Protein AF-A0A354WD97-F1 (afdb_monomer)

Mean predicted aligned error: 3.51 Å

Sequence (63 aa):
MVLELSKFEQPVSREDLRQHLDLCSMDLINGLKSLQQRYLVSKIKADTILFNLSCIFKEYMIE

Radius of gyration: 11.03 Å; Cα contacts (8 Å, |Δi|>4): 61; chains: 1; bounding box: 23×23×30 Å

Solvent-accessible surface area (backbone atoms only — not comparable to full-atom values): 3856 Å² total; per-residue (Å²): 107,70,75,59,46,67,74,47,92,61,68,38,40,67,71,62,50,47,77,79,38,103,57,56,74,65,57,50,52,52,50,52,52,55,34,37,78,67,62,45,32,48,80,44,86,64,102,55,64,27,39,36,61,27,68,74,57,51,65,76,68,70,126

Foldseek 3Di:
DLVVLLVDPDWAALVVVCVVDPDDPVVSVVVQVVCVVVVQWDWDDDVGTTIHGDPVVSVVVDD

Nearest PDB structures (foldseek):
  2d1h-assembly1_B  TM=8.286E-01  e=9.205E-04  Sulfurisphaera tokodaii str. 7
  7wze-assembly1_A  TM=8.445E-01  e=1.494E-02  Bacillus subtilis subsp. subtilis str. 168
  6pco-assembly1_B  TM=8.216E-01  e=3.377E-02  Bordetella bronchiseptica
  3f23-assembly1_A  TM=7.774E-01  e=2.573E-02  Homo sapiens
  7c0i-assembly1_A  TM=8.867E-01  e=7.635E-02  Orthopoxvirus vaccinia

pLDDT: mean 89.86, std 7.05, range [53.78, 96.31]

Secondary structure (DSSP, 8-state):
-HHHHHT-SS-EEHHHHHHH----HHHHHHHHHHHHHTTSEEEEESSSEEEEE-HHHHHTT--

Structure (mmCIF,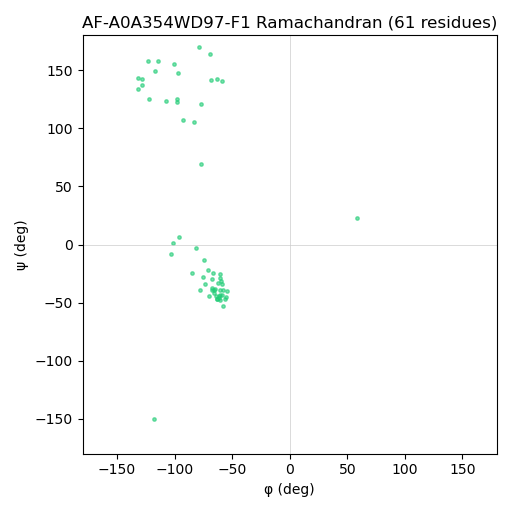 N/CA/C/O backbone):
data_AF-A0A354WD97-F1
#
_entry.id   AF-A0A354WD97-F1
#
loop_
_atom_site.group_PDB
_atom_site.id
_atom_site.type_symbol
_atom_site.label_atom_id
_atom_site.label_alt_id
_atom_site.label_comp_id
_atom_site.label_asym_id
_atom_site.label_entity_id
_atom_site.label_seq_id
_atom_site.pdbx_PDB_ins_code
_atom_site.Cartn_x
_atom_site.Cartn_y
_atom_site.Cartn_z
_atom_site.occupancy
_atom_site.B_iso_or_equiv
_atom_site.auth_seq_id
_atom_site.auth_comp_id
_atom_site.auth_asym_id
_atom_site.auth_atom_id
_atom_site.pdbx_PDB_model_num
ATOM 1 N N . MET A 1 1 ? 6.520 -3.421 -3.090 1.00 87.06 1 MET A N 1
ATOM 2 C CA . MET A 1 1 ? 5.374 -2.727 -2.450 1.00 87.06 1 MET A CA 1
ATOM 3 C C . MET A 1 1 ? 4.430 -2.113 -3.471 1.00 87.06 1 MET A C 1
ATOM 5 O O . MET A 1 1 ? 3.299 -2.555 -3.511 1.00 87.06 1 MET A O 1
ATOM 9 N N . VAL A 1 2 ? 4.853 -1.136 -4.285 1.00 90.06 2 VAL A N 1
ATOM 10 C CA . VAL A 1 2 ? 3.977 -0.524 -5.309 1.00 90.06 2 VAL A CA 1
ATOM 11 C C . VAL A 1 2 ? 3.401 -1.562 -6.274 1.00 90.06 2 VAL A C 1
ATOM 13 O O . VAL A 1 2 ? 2.197 -1.576 -6.479 1.00 90.06 2 VAL A O 1
ATOM 16 N N . LEU A 1 3 ? 4.248 -2.457 -6.792 1.00 89.19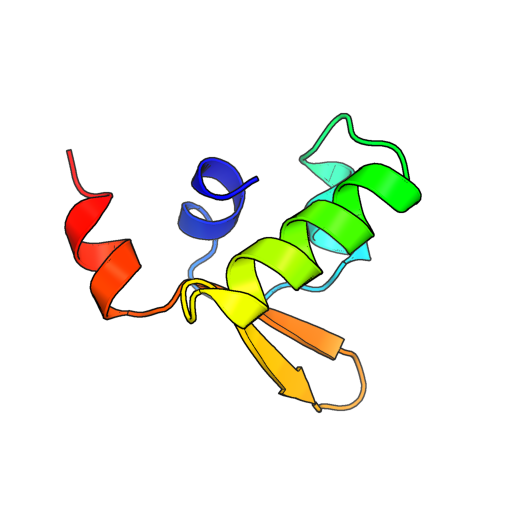 3 LEU A N 1
ATOM 17 C CA . LEU A 1 3 ? 3.814 -3.551 -7.664 1.00 89.19 3 LEU A CA 1
ATOM 18 C C . LEU A 1 3 ? 2.803 -4.488 -6.985 1.00 89.19 3 LEU A C 1
ATOM 20 O O . LEU A 1 3 ? 1.916 -5.003 -7.643 1.00 89.19 3 LEU A O 1
ATOM 24 N N . GLU A 1 4 ? 2.883 -4.674 -5.663 1.00 90.69 4 GLU A N 1
ATOM 25 C CA . GLU A 1 4 ? 1.872 -5.487 -4.975 1.00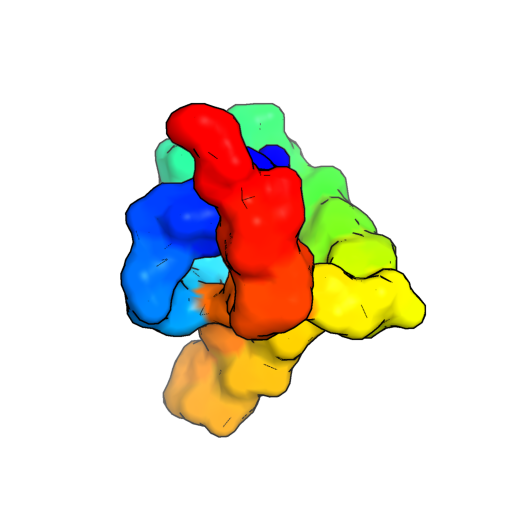 90.69 4 GLU A CA 1
ATOM 26 C C . GLU A 1 4 ? 0.590 -4.702 -4.764 1.00 90.69 4 GLU A C 1
ATOM 28 O O . GLU A 1 4 ? -0.485 -5.239 -4.976 1.00 90.69 4 GLU A O 1
ATOM 33 N N . LEU A 1 5 ? 0.684 -3.413 -4.432 1.00 91.38 5 LEU A N 1
ATOM 34 C CA . LEU A 1 5 ? -0.473 -2.523 -4.352 1.00 91.38 5 LEU A CA 1
ATOM 35 C C . LEU A 1 5 ? -1.243 -2.432 -5.678 1.00 91.38 5 LEU A C 1
ATOM 37 O O . LEU A 1 5 ? -2.461 -2.277 -5.639 1.00 91.38 5 LEU A O 1
ATOM 41 N N . SER A 1 6 ? -0.570 -2.514 -6.833 1.00 89.88 6 SER A N 1
ATOM 42 C CA . SER A 1 6 ? -1.241 -2.460 -8.140 1.00 89.88 6 SER A CA 1
ATOM 43 C C . SER A 1 6 ? -2.061 -3.715 -8.449 1.00 89.88 6 SER A C 1
ATOM 45 O O . SER A 1 6 ? -3.008 -3.623 -9.223 1.00 89.88 6 SER A O 1
ATOM 47 N N . LYS A 1 7 ? -1.771 -4.852 -7.802 1.00 89.88 7 LYS A N 1
ATOM 48 C CA . LYS A 1 7 ? -2.534 -6.105 -7.956 1.00 89.88 7 LYS A CA 1
ATOM 49 C C . LYS A 1 7 ? -3.896 -6.081 -7.258 1.00 89.88 7 LYS A C 1
ATOM 51 O O . LYS A 1 7 ? -4.713 -6.963 -7.502 1.00 89.88 7 LYS A O 1
ATOM 56 N N . PHE A 1 8 ? -4.151 -5.101 -6.390 1.00 90.19 8 PHE A N 1
ATOM 57 C CA . PHE A 1 8 ? -5.417 -4.985 -5.675 1.00 90.19 8 PHE A CA 1
ATOM 58 C C . PHE A 1 8 ? -6.361 -3.988 -6.358 1.00 90.19 8 PHE A C 1
ATOM 60 O O . PHE A 1 8 ? -6.066 -2.796 -6.520 1.00 90.19 8 PHE A O 1
ATOM 67 N N . GLU A 1 9 ? -7.547 -4.472 -6.719 1.00 88.19 9 GLU A N 1
ATOM 68 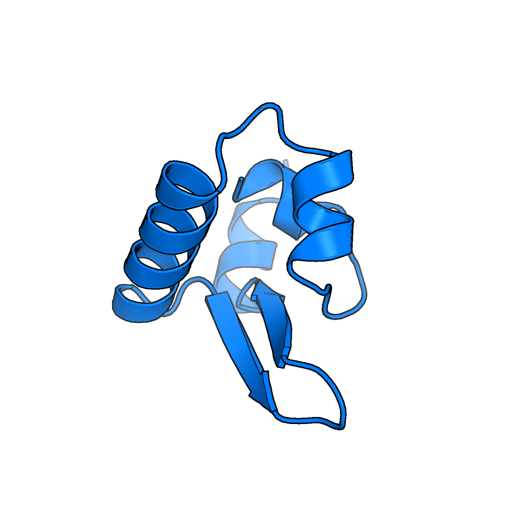C CA . GLU A 1 9 ? -8.634 -3.628 -7.227 1.00 88.19 9 GLU A CA 1
ATOM 69 C C . GLU A 1 9 ? -9.280 -2.800 -6.106 1.00 88.19 9 GLU A C 1
ATOM 71 O O . GLU A 1 9 ? -9.667 -1.650 -6.316 1.00 88.19 9 GLU A O 1
ATOM 76 N N . GLN A 1 10 ? -9.335 -3.368 -4.898 1.00 91.12 10 GLN A N 1
ATOM 77 C CA . GLN A 1 10 ? -9.914 -2.775 -3.691 1.00 91.12 10 GLN A CA 1
ATOM 78 C C . GLN A 1 10 ? -8.822 -2.199 -2.770 1.00 91.12 10 GLN A C 1
ATOM 80 O O . GLN A 1 10 ? -7.684 -2.673 -2.794 1.00 91.12 10 GLN A O 1
ATOM 85 N N . PRO A 1 11 ? -9.140 -1.207 -1.917 1.00 93.81 11 PRO A N 1
ATOM 86 C CA . PRO A 1 11 ? -8.228 -0.767 -0.868 1.00 93.81 11 PRO A CA 1
ATOM 87 C C . PRO A 1 11 ? -7.855 -1.907 0.088 1.00 93.81 11 PRO A C 1
ATOM 89 O O . PRO A 1 11 ? -8.711 -2.691 0.488 1.00 93.81 11 PRO A O 1
ATOM 92 N N . VAL A 1 12 ? -6.593 -1.956 0.508 1.00 94.56 12 VAL A N 1
ATOM 93 C CA . VAL A 1 12 ? -6.032 -3.053 1.313 1.00 94.56 12 VAL A CA 1
ATOM 94 C C . VAL A 1 12 ? -5.571 -2.611 2.688 1.00 94.56 12 VAL A C 1
ATOM 96 O O . VAL A 1 12 ? -5.123 -1.475 2.869 1.00 94.56 12 VAL A O 1
ATOM 99 N N . SER A 1 13 ? -5.644 -3.513 3.666 1.00 93.94 13 SER A N 1
ATOM 100 C CA . SER A 1 13 ? -5.088 -3.265 4.996 1.00 93.94 13 SER A CA 1
ATOM 101 C C . SER A 1 13 ? -3.564 -3.453 5.019 1.00 93.94 13 SER A C 1
ATOM 103 O O . SER A 1 13 ? -2.944 -3.943 4.069 1.00 93.94 13 SER A O 1
ATOM 105 N N . ARG A 1 14 ? -2.927 -3.057 6.127 1.00 92.06 14 ARG A N 1
ATOM 106 C CA . ARG A 1 14 ? -1.490 -3.318 6.332 1.00 92.06 14 ARG A CA 1
ATOM 107 C C . ARG A 1 14 ? -1.213 -4.802 6.499 1.00 92.06 14 ARG A C 1
ATOM 109 O O . ARG A 1 14 ? -0.179 -5.275 6.034 1.00 92.06 14 ARG A O 1
ATOM 116 N N . GLU A 1 15 ? -2.099 -5.492 7.198 1.00 91.69 15 GLU A N 1
ATOM 117 C CA . GLU A 1 15 ? -2.023 -6.920 7.459 1.00 91.69 15 GLU A CA 1
ATOM 118 C C . GLU A 1 15 ? -2.058 -7.703 6.143 1.00 91.69 15 GLU A C 1
ATOM 120 O O . GLU A 1 15 ? -1.175 -8.531 5.924 1.00 91.69 15 GLU A O 1
ATOM 125 N N . ASP A 1 16 ? -2.967 -7.359 5.226 1.00 92.25 16 ASP A N 1
ATOM 126 C CA . ASP A 1 16 ? -3.044 -7.994 3.901 1.00 92.25 16 ASP A CA 1
ATOM 127 C C . ASP A 1 16 ? -1.769 -7.745 3.089 1.00 92.25 16 ASP A C 1
ATOM 129 O O . ASP A 1 16 ? -1.166 -8.673 2.550 1.00 92.25 16 ASP A O 1
ATOM 13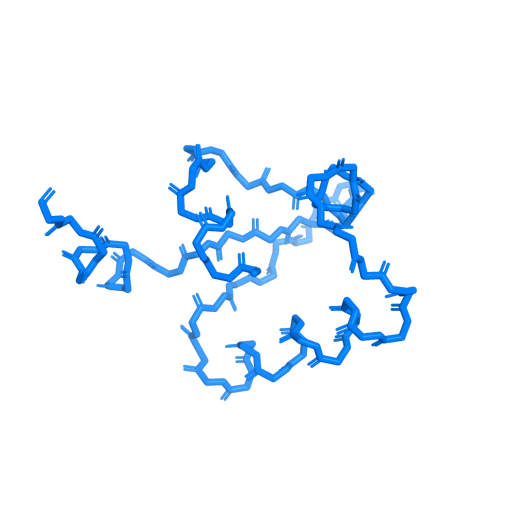3 N N . LEU A 1 17 ? -1.292 -6.494 3.045 1.00 92.25 17 LEU A N 1
ATOM 134 C CA . LEU A 1 17 ? -0.047 -6.142 2.351 1.00 92.25 17 LEU A CA 1
ATOM 135 C C . LEU A 1 17 ? 1.159 -6.915 2.880 1.00 92.25 17 LEU A C 1
ATOM 137 O O . LEU A 1 17 ? 2.020 -7.322 2.104 1.00 92.25 17 LEU A O 1
ATOM 141 N N . ARG A 1 18 ? 1.229 -7.117 4.197 1.00 92.00 18 ARG A N 1
ATOM 142 C CA . ARG A 1 18 ? 2.329 -7.839 4.839 1.00 92.00 18 ARG A 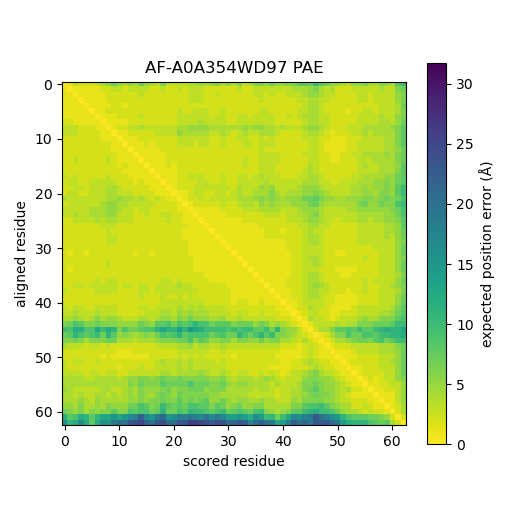CA 1
ATOM 143 C C . ARG A 1 18 ? 2.343 -9.322 4.478 1.00 92.00 18 ARG A C 1
ATOM 145 O O . ARG A 1 18 ? 3.418 -9.902 4.433 1.00 92.00 18 ARG A O 1
ATOM 152 N N . GLN A 1 19 ? 1.193 -9.933 4.206 1.00 92.12 19 GLN A N 1
ATOM 153 C CA . GLN A 1 19 ? 1.143 -11.334 3.770 1.00 92.12 19 GLN A CA 1
ATOM 154 C C . GLN A 1 19 ? 1.770 -11.544 2.383 1.00 92.12 19 GLN A C 1
ATOM 156 O O . GLN A 1 19 ? 2.234 -12.638 2.084 1.00 92.12 19 GLN A O 1
ATOM 161 N N . HIS A 1 20 ? 1.811 -10.495 1.559 1.00 91.50 20 HIS A N 1
ATOM 162 C CA . HIS A 1 20 ? 2.313 -10.542 0.182 1.00 91.50 20 HIS A CA 1
ATOM 163 C C . HIS A 1 20 ? 3.719 -9.945 0.028 1.00 91.50 20 HIS A C 1
ATOM 165 O O . HIS A 1 20 ? 4.318 -10.016 -1.042 1.00 91.50 20 HIS A O 1
ATOM 171 N N . LEU A 1 21 ? 4.250 -9.319 1.079 1.00 90.88 21 LEU A N 1
ATOM 172 C CA . LEU A 1 21 ? 5.532 -8.628 1.061 1.00 90.88 21 LEU A CA 1
ATOM 173 C C . LEU A 1 21 ? 6.450 -9.224 2.120 1.00 90.88 21 LEU A C 1
ATOM 175 O O . LEU A 1 21 ? 6.132 -9.192 3.306 1.00 90.88 21 LEU A O 1
ATOM 179 N N . ASP A 1 22 ? 7.635 -9.662 1.704 1.00 91.19 22 ASP A N 1
ATOM 180 C CA . ASP A 1 22 ? 8.708 -10.043 2.622 1.00 91.19 22 ASP A CA 1
ATOM 181 C C . ASP A 1 22 ? 9.394 -8.787 3.189 1.00 91.19 22 ASP A C 1
ATOM 183 O O . ASP A 1 22 ? 10.496 -8.402 2.803 1.00 91.19 22 ASP A O 1
ATOM 187 N N . LEU A 1 23 ? 8.661 -8.052 4.030 1.00 90.81 23 LEU A N 1
ATOM 188 C CA . LEU A 1 23 ? 9.116 -6.829 4.685 1.00 90.81 23 LEU A CA 1
ATOM 189 C C . LEU A 1 23 ? 8.880 -6.915 6.188 1.00 90.81 23 LEU A C 1
ATOM 191 O O . LEU A 1 23 ? 7.826 -7.361 6.657 1.00 90.81 23 LEU A O 1
ATOM 195 N N . CYS A 1 24 ? 9.822 -6.379 6.964 1.00 93.19 24 CYS A N 1
ATOM 196 C CA . CYS A 1 24 ? 9.577 -6.175 8.383 1.00 93.19 24 CYS A CA 1
ATOM 197 C C . CYS A 1 24 ? 8.530 -5.065 8.604 1.00 93.19 24 CYS A C 1
ATOM 199 O O . CYS A 1 24 ? 8.247 -4.241 7.727 1.00 93.19 24 CYS A O 1
ATOM 201 N N . SER A 1 25 ? 7.963 -5.001 9.814 1.00 91.00 25 SER A N 1
ATOM 202 C CA . SER A 1 25 ? 6.953 -3.992 10.163 1.00 91.00 25 SER A CA 1
ATOM 203 C C . SER A 1 25 ? 7.423 -2.556 9.896 1.00 91.00 25 SER A C 1
ATOM 205 O O . SER A 1 25 ? 6.627 -1.733 9.447 1.00 91.00 25 SER A O 1
ATOM 207 N N . MET A 1 26 ? 8.693 -2.250 10.188 1.00 94.56 26 MET A N 1
ATOM 208 C CA . MET A 1 26 ? 9.243 -0.900 10.033 1.00 94.56 26 MET A CA 1
ATOM 209 C C . MET A 1 26 ? 9.390 -0.514 8.564 1.00 94.56 26 MET A C 1
ATOM 211 O O . MET A 1 26 ? 8.971 0.579 8.184 1.00 94.56 26 MET A O 1
ATOM 215 N N . ASP A 1 27 ? 9.899 -1.417 7.728 1.00 95.31 27 ASP A N 1
ATOM 216 C CA . ASP A 1 27 ? 10.064 -1.162 6.295 1.00 95.31 27 ASP A CA 1
ATOM 217 C C . ASP A 1 27 ? 8.712 -0.980 5.602 1.00 95.31 27 ASP A C 1
ATOM 219 O O . ASP A 1 27 ? 8.552 -0.076 4.778 1.00 95.31 27 ASP A O 1
ATOM 223 N N . LEU A 1 28 ? 7.699 -1.760 6.000 1.00 94.50 28 LEU A N 1
ATOM 224 C CA . LEU A 1 28 ? 6.328 -1.594 5.516 1.00 94.50 28 LEU A CA 1
ATOM 225 C C . LEU A 1 28 ? 5.761 -0.208 5.875 1.00 94.50 28 LEU A C 1
ATOM 227 O O . LEU A 1 28 ? 5.216 0.485 5.014 1.00 94.50 28 LEU A O 1
ATOM 231 N N . ILE A 1 29 ? 5.902 0.221 7.134 1.00 93.75 29 ILE A N 1
ATOM 232 C CA . ILE A 1 29 ? 5.414 1.534 7.592 1.00 93.75 29 ILE A CA 1
ATOM 233 C C . ILE A 1 29 ? 6.138 2.669 6.861 1.00 93.75 29 ILE A C 1
ATOM 235 O O . ILE A 1 29 ? 5.492 3.604 6.383 1.00 93.75 29 ILE A O 1
ATOM 239 N N . ASN A 1 30 ? 7.465 2.589 6.761 1.00 95.75 30 ASN A N 1
ATOM 240 C CA . ASN A 1 30 ? 8.281 3.613 6.115 1.00 95.75 30 ASN A CA 1
ATOM 241 C C . ASN A 1 30 ? 7.984 3.703 4.615 1.00 95.75 30 ASN A C 1
ATOM 243 O O . ASN A 1 30 ? 7.834 4.808 4.089 1.00 95.75 30 ASN A O 1
ATOM 247 N N . GLY A 1 31 ? 7.819 2.558 3.947 1.00 94.94 31 GLY A N 1
ATOM 248 C CA . GLY A 1 31 ? 7.405 2.488 2.550 1.00 94.94 31 GLY A CA 1
ATOM 249 C C . GLY A 1 31 ? 6.058 3.172 2.323 1.00 94.94 31 GLY A C 1
ATOM 250 O O . GLY A 1 31 ? 5.972 4.102 1.522 1.00 94.94 31 GLY A O 1
ATOM 251 N N . LEU A 1 32 ? 5.028 2.801 3.091 1.00 94.94 32 LEU A N 1
ATOM 252 C CA . LEU A 1 32 ? 3.694 3.405 2.980 1.00 94.94 32 LEU A CA 1
ATOM 253 C C . LEU A 1 32 ? 3.714 4.911 3.263 1.00 94.94 32 LEU A C 1
ATOM 255 O O . LEU A 1 32 ? 3.117 5.683 2.513 1.00 94.94 32 LEU A O 1
ATOM 259 N N . LYS A 1 33 ? 4.440 5.349 4.298 1.00 95.06 33 LYS A N 1
ATOM 260 C CA . LYS A 1 33 ? 4.592 6.775 4.621 1.00 95.06 33 LYS A CA 1
ATOM 261 C C . LYS A 1 33 ? 5.268 7.539 3.481 1.00 95.06 33 LYS A C 1
ATOM 263 O O . LYS A 1 33 ? 4.810 8.621 3.120 1.00 95.06 33 LYS A O 1
ATOM 268 N N . SER A 1 34 ? 6.329 6.982 2.897 1.00 96.31 34 SER A N 1
ATOM 269 C CA . SER A 1 34 ? 7.038 7.619 1.785 1.00 96.31 34 SER A CA 1
ATOM 270 C C . SER A 1 34 ? 6.169 7.715 0.528 1.00 96.31 34 SER A C 1
ATOM 272 O O . SER A 1 34 ? 6.178 8.746 -0.142 1.00 96.31 34 SER A O 1
ATOM 274 N N . LEU A 1 35 ? 5.375 6.683 0.227 1.00 94.88 35 LEU A N 1
ATOM 275 C CA . LEU A 1 35 ? 4.437 6.695 -0.900 1.00 94.88 35 LEU A CA 1
ATOM 276 C C . LEU A 1 35 ? 3.295 7.700 -0.691 1.00 94.88 35 LEU A C 1
ATOM 278 O O . LEU A 1 35 ? 2.903 8.382 -1.637 1.00 94.88 35 LEU A O 1
ATOM 282 N N . GLN A 1 36 ? 2.805 7.844 0.542 1.00 93.88 36 GLN A N 1
ATOM 283 C CA . GLN A 1 36 ? 1.800 8.851 0.900 1.00 93.88 36 GLN A CA 1
ATOM 284 C C . GLN A 1 36 ? 2.318 10.279 0.736 1.00 93.88 36 GLN A C 1
ATOM 286 O O . GLN A 1 36 ? 1.628 11.114 0.162 1.00 93.88 36 GLN A O 1
ATOM 291 N N . GLN A 1 37 ? 3.545 10.557 1.184 1.00 95.38 37 GLN A N 1
ATOM 292 C CA . GLN A 1 37 ? 4.180 11.871 1.009 1.00 95.38 37 GLN A CA 1
ATOM 293 C C . GLN A 1 37 ? 4.339 12.262 -0.467 1.00 95.38 37 GLN A C 1
ATOM 295 O O . GLN A 1 37 ? 4.390 13.446 -0.784 1.00 95.38 37 GLN A O 1
ATOM 300 N N . ARG A 1 38 ? 4.405 11.271 -1.362 1.00 93.38 38 ARG A N 1
ATOM 301 C CA . ARG A 1 38 ? 4.490 11.453 -2.817 1.00 93.38 38 ARG A CA 1
ATOM 302 C C . ARG A 1 38 ? 3.134 11.371 -3.521 1.00 93.38 38 ARG A C 1
ATOM 304 O O . ARG A 1 38 ? 3.104 11.358 -4.744 1.00 93.38 38 ARG A O 1
ATOM 311 N N . TYR A 1 39 ? 2.031 11.277 -2.776 1.00 91.81 39 TYR A N 1
ATOM 312 C CA . TYR A 1 39 ? 0.672 11.139 -3.318 1.00 91.81 39 TYR A CA 1
ATOM 313 C C . TYR A 1 39 ? 0.468 9.908 -4.225 1.00 91.81 39 TYR A C 1
ATOM 315 O O . TYR A 1 39 ? -0.459 9.863 -5.032 1.00 91.81 39 TYR A O 1
ATOM 323 N N . LEU A 1 40 ? 1.310 8.879 -4.074 1.00 93.38 40 LEU A N 1
ATOM 324 C CA . LEU A 1 40 ? 1.213 7.626 -4.833 1.00 93.38 40 LEU A CA 1
ATOM 325 C C . LEU A 1 40 ? 0.239 6.638 -4.188 1.00 93.38 40 LEU A C 1
ATOM 327 O O . LEU A 1 40 ? -0.309 5.775 -4.865 1.00 93.38 40 LEU A O 1
ATOM 331 N N . VAL A 1 41 ? 0.026 6.763 -2.877 1.00 94.12 41 VAL A N 1
ATOM 332 C CA . VAL A 1 41 ? -0.901 5.939 -2.098 1.00 94.12 41 VAL A CA 1
ATOM 333 C C . VAL A 1 41 ? -1.764 6.846 -1.236 1.00 94.12 41 VAL A C 1
ATOM 335 O O . VAL A 1 41 ? -1.249 7.734 -0.555 1.00 94.12 41 VAL A O 1
ATOM 338 N N . SER A 1 42 ? -3.070 6.601 -1.224 1.00 92.56 42 SER A N 1
ATOM 339 C CA . SER A 1 42 ? -4.013 7.280 -0.338 1.00 92.56 42 SER A CA 1
ATOM 340 C C . SER A 1 42 ? -4.310 6.434 0.899 1.00 92.56 42 SER A C 1
ATOM 342 O O . SER A 1 42 ? -4.291 5.203 0.860 1.00 92.56 42 SER A O 1
ATOM 344 N N . LYS A 1 43 ? -4.560 7.109 2.026 1.00 92.19 43 LYS A N 1
ATOM 345 C CA . LYS A 1 43 ? -5.049 6.490 3.262 1.00 92.19 43 LYS A CA 1
ATOM 346 C C . LYS A 1 43 ? -6.554 6.671 3.340 1.00 92.19 43 LYS A C 1
ATOM 348 O O . LYS A 1 43 ? -7.021 7.807 3.338 1.00 92.19 43 LYS A O 1
ATOM 353 N N . ILE A 1 44 ? -7.285 5.581 3.505 1.00 91.81 44 ILE A N 1
ATOM 354 C CA . ILE A 1 44 ? -8.726 5.608 3.739 1.00 91.81 44 ILE A CA 1
ATOM 355 C C . ILE A 1 44 ? -8.952 5.227 5.202 1.00 91.81 44 ILE A C 1
ATOM 357 O O . ILE A 1 44 ? -8.460 4.199 5.672 1.00 91.81 44 ILE A O 1
ATOM 361 N N . LYS A 1 45 ? -9.628 6.102 5.953 1.00 85.81 45 LYS A N 1
ATOM 362 C CA . LYS A 1 45 ? -10.034 5.823 7.336 1.00 85.81 45 LYS A CA 1
ATOM 363 C C . LYS A 1 45 ? -11.447 5.238 7.313 1.00 85.81 45 LYS A C 1
ATOM 365 O O . LYS A 1 45 ? -12.390 5.978 7.055 1.00 85.81 45 LYS A O 1
ATOM 370 N N . ALA A 1 46 ? -11.556 3.940 7.571 1.00 77.12 46 ALA A N 1
ATOM 371 C CA . ALA A 1 46 ? -12.802 3.238 7.876 1.00 77.12 46 ALA A CA 1
ATOM 372 C C . ALA A 1 46 ? -12.694 2.659 9.304 1.00 77.12 46 ALA A C 1
ATOM 374 O O . ALA A 1 46 ? -11.949 3.210 10.121 1.00 77.12 46 ALA A O 1
ATOM 375 N N . ASP A 1 47 ? -13.360 1.539 9.593 1.00 84.81 47 ASP A N 1
ATOM 376 C CA . ASP A 1 47 ? -13.155 0.775 10.837 1.00 84.81 47 ASP A CA 1
ATOM 377 C C . ASP A 1 47 ? -11.701 0.281 10.968 1.00 84.81 47 ASP A C 1
ATOM 379 O O . ASP A 1 47 ? -11.149 0.180 12.064 1.00 84.81 47 ASP A O 1
ATOM 383 N N . THR A 1 48 ? -11.040 0.061 9.828 1.00 88.75 48 THR A N 1
ATOM 384 C CA . THR A 1 48 ? -9.603 -0.197 9.708 1.00 88.75 48 THR A CA 1
ATOM 385 C C . THR A 1 48 ? -8.938 0.822 8.782 1.00 88.75 48 THR A C 1
ATOM 387 O O . THR A 1 48 ? -9.571 1.452 7.931 1.00 88.75 48 THR A O 1
ATOM 390 N N . ILE A 1 49 ? -7.622 1.003 8.936 1.00 91.88 49 ILE A N 1
ATOM 391 C CA . ILE A 1 49 ? -6.841 1.825 8.006 1.00 91.88 49 ILE A CA 1
ATOM 392 C C . ILE A 1 49 ? -6.591 1.021 6.733 1.00 91.88 49 ILE A C 1
ATOM 394 O O . ILE A 1 49 ? -5.912 -0.005 6.781 1.00 91.88 49 ILE A O 1
ATOM 398 N N . LEU A 1 50 ? -7.055 1.551 5.605 1.00 95.19 50 LEU A N 1
ATOM 399 C CA . LEU A 1 50 ? -6.842 0.969 4.285 1.00 95.19 50 LEU A CA 1
ATOM 400 C C . LEU A 1 50 ? -5.968 1.872 3.410 1.00 95.19 50 LEU A C 1
ATOM 402 O O . LEU A 1 50 ? -5.861 3.085 3.631 1.00 95.19 50 LEU A O 1
ATOM 406 N N . PHE A 1 51 ? -5.350 1.261 2.406 1.00 94.38 51 PHE A N 1
ATOM 407 C CA . PHE A 1 51 ? -4.449 1.894 1.456 1.00 94.38 51 PHE A CA 1
ATOM 408 C C . PHE A 1 51 ? -4.893 1.567 0.038 1.00 94.38 51 PHE A C 1
ATOM 410 O O . PHE A 1 51 ? -5.215 0.422 -0.263 1.00 94.38 51 PHE A O 1
ATOM 417 N N . ASN A 1 52 ? -4.880 2.563 -0.839 1.00 93.50 52 ASN A N 1
ATOM 418 C CA . ASN A 1 52 ? -5.115 2.358 -2.264 1.00 93.50 52 ASN A CA 1
ATOM 419 C C . ASN A 1 52 ? -4.041 3.087 -3.070 1.00 93.50 52 ASN A C 1
ATOM 421 O O . ASN A 1 52 ? -3.609 4.178 -2.687 1.00 93.50 52 ASN A O 1
ATOM 425 N N . LEU A 1 53 ? -3.613 2.492 -4.180 1.00 93.31 53 LEU A N 1
ATOM 426 C CA . LEU A 1 53 ? -2.736 3.166 -5.132 1.00 93.31 53 LEU A CA 1
ATOM 427 C C . LEU A 1 53 ? -3.516 4.298 -5.817 1.00 93.31 53 LEU A C 1
ATOM 429 O O . LEU A 1 53 ? -4.705 4.142 -6.105 1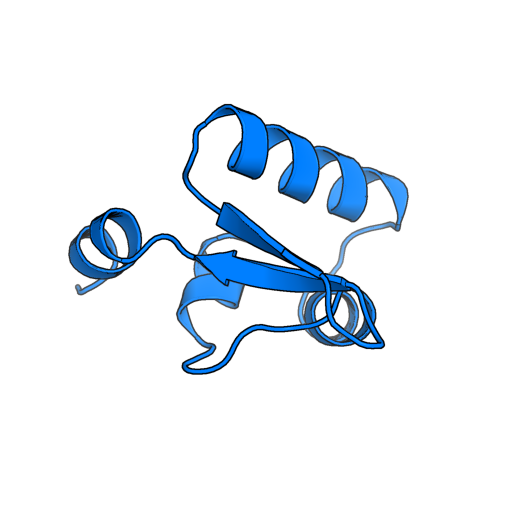.00 93.31 53 LEU A O 1
ATOM 433 N N . SER A 1 54 ? -2.873 5.439 -6.063 1.00 90.75 54 SER A N 1
ATOM 434 C CA . SER A 1 54 ? -3.527 6.547 -6.761 1.00 90.75 54 SER A CA 1
ATOM 435 C C . SER A 1 54 ? -3.907 6.131 -8.185 1.00 90.75 54 SER A C 1
ATOM 437 O O . SER A 1 54 ? -3.163 5.403 -8.844 1.00 90.75 54 SER A O 1
ATOM 439 N N . CYS A 1 55 ? -5.069 6.587 -8.665 1.00 8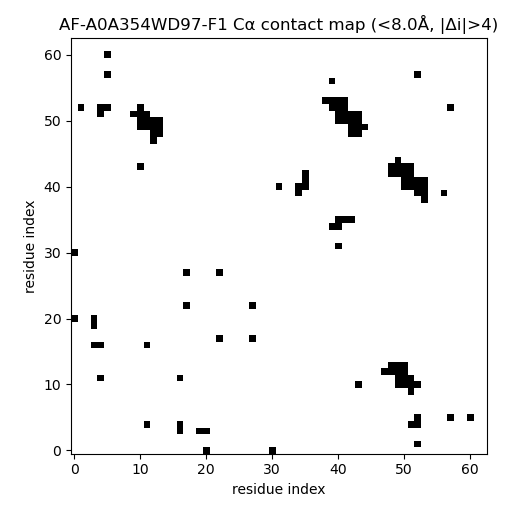4.19 55 CYS A N 1
ATOM 440 C CA . CYS A 1 55 ? -5.572 6.211 -9.990 1.00 84.19 55 CYS A CA 1
ATOM 441 C C . CYS A 1 55 ? -4.588 6.595 -11.098 1.00 84.19 55 CYS A C 1
ATOM 443 O O . CYS A 1 55 ? -4.272 5.766 -11.940 1.00 84.19 55 CYS A O 1
ATOM 445 N N . ILE A 1 56 ? -4.019 7.804 -11.013 1.00 83.19 56 ILE A N 1
ATOM 446 C CA . ILE A 1 56 ? -3.006 8.292 -11.956 1.00 83.19 56 ILE A CA 1
ATOM 447 C C . ILE A 1 56 ? -1.832 7.315 -12.017 1.00 83.19 56 ILE A C 1
ATOM 449 O O . ILE A 1 56 ? -1.371 6.957 -13.088 1.00 83.19 56 ILE A O 1
ATOM 453 N N . PHE A 1 57 ? -1.350 6.839 -10.869 1.00 84.25 57 PHE A N 1
ATOM 454 C CA . PHE A 1 57 ? -0.200 5.946 -10.853 1.00 84.25 57 PHE A CA 1
ATOM 455 C C . PHE A 1 57 ? -0.536 4.515 -11.294 1.00 84.25 57 PHE A C 1
ATOM 457 O O . PHE A 1 57 ? 0.329 3.854 -11.863 1.00 84.25 57 PHE A O 1
ATOM 464 N N . LYS A 1 58 ? -1.782 4.051 -11.096 1.00 82.00 58 LYS A N 1
ATOM 465 C CA . LYS A 1 58 ? -2.266 2.784 -11.676 1.00 82.00 58 LYS A CA 1
ATOM 466 C C . LYS A 1 58 ? -2.209 2.814 -13.207 1.00 82.00 58 LYS A C 1
ATOM 468 O O . LYS A 1 58 ? -1.798 1.822 -13.795 1.00 82.00 58 LYS A O 1
ATOM 473 N N . GLU A 1 59 ? -2.545 3.940 -13.838 1.00 82.31 59 GLU A N 1
ATOM 474 C CA . GLU A 1 59 ? -2.488 4.087 -15.304 1.00 82.31 59 GLU A CA 1
ATOM 475 C C . GLU A 1 59 ? -1.064 3.932 -15.864 1.00 82.31 59 GLU A C 1
ATOM 477 O O . GLU A 1 59 ? -0.890 3.370 -16.939 1.00 82.31 59 GLU A O 1
ATOM 482 N N . TYR A 1 60 ? -0.034 4.344 -15.115 1.00 83.31 60 TYR A N 1
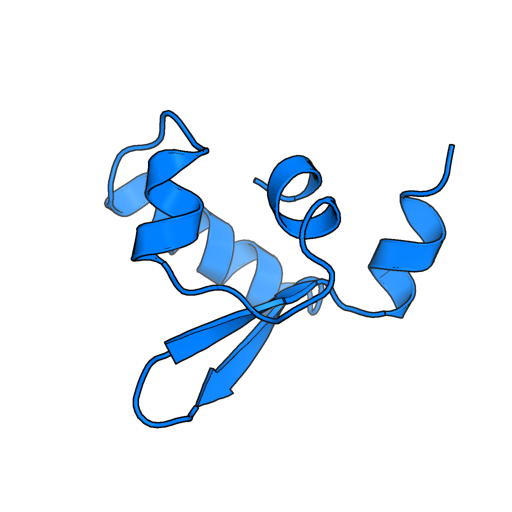ATOM 483 C CA . TYR A 1 60 ? 1.376 4.178 -15.507 1.00 83.31 60 TYR A CA 1
ATOM 484 C C . TYR A 1 60 ? 1.960 2.785 -15.212 1.00 83.31 60 TYR A C 1
ATOM 486 O O . TYR A 1 60 ? 3.127 2.545 -15.515 1.00 83.31 60 TYR A O 1
ATOM 494 N N . MET A 1 61 ? 1.194 1.885 -14.589 1.00 78.88 61 MET A N 1
ATOM 495 C CA . MET A 1 61 ? 1.625 0.520 -14.239 1.00 78.88 61 MET A CA 1
ATOM 496 C C . MET A 1 61 ? 1.083 -0.546 -15.203 1.00 78.88 61 MET A C 1
ATOM 498 O O . MET A 1 61 ? 1.331 -1.730 -14.987 1.00 78.88 61 MET A O 1
ATOM 502 N N . ILE A 1 62 ? 0.328 -0.141 -16.228 1.00 64.25 62 ILE A N 1
ATOM 503 C CA . ILE A 1 62 ? -0.171 -1.022 -17.286 1.00 64.25 62 ILE A CA 1
ATOM 504 C C . ILE A 1 62 ? 0.950 -1.174 -18.322 1.00 64.25 62 ILE A C 1
ATOM 506 O O . ILE A 1 62 ? 1.227 -0.233 -19.066 1.00 64.25 62 ILE A O 1
ATOM 510 N N . GLU A 1 63 ? 1.601 -2.337 -18.331 1.00 53.78 63 GLU A N 1
ATOM 511 C CA . GLU A 1 63 ? 2.481 -2.810 -19.411 1.00 53.78 63 GLU A CA 1
ATOM 512 C C . GLU A 1 63 ? 1.775 -3.928 -20.187 1.00 53.78 63 GLU A C 1
ATOM 514 O O . GLU A 1 63 ? 1.178 -4.813 -19.524 1.00 53.78 63 GLU A O 1
#